Protein AF-A0A2V8CGS7-F1 (afdb_monomer_lite)

Structure (mmCIF, N/CA/C/O backbone):
data_AF-A0A2V8CGS7-F1
#
_entry.id   AF-A0A2V8CGS7-F1
#
loop_
_atom_site.group_PDB
_atom_site.id
_atom_site.type_symbol
_atom_site.label_atom_id
_atom_site.label_alt_id
_atom_site.label_comp_id
_atom_site.label_asym_id
_atom_site.label_entity_id
_atom_site.label_seq_id
_atom_site.pdbx_PDB_ins_code
_atom_site.Cartn_x
_atom_site.Cartn_y
_atom_site.Cartn_z
_atom_site.occupancy
_atom_site.B_iso_or_equiv
_atom_site.auth_seq_id
_atom_site.auth_comp_id
_atom_site.auth_asym_id
_atom_site.auth_atom_id
_atom_site.pdbx_PDB_model_num
ATOM 1 N N . VAL A 1 1 ? -17.975 -3.775 -11.768 1.00 64.75 1 VAL A N 1
ATOM 2 C CA . VAL A 1 1 ? -17.969 -4.703 -10.604 1.00 64.75 1 VAL A CA 1
ATOM 3 C C . VAL A 1 1 ? -18.469 -4.083 -9.291 1.00 64.75 1 VAL A C 1
ATOM 5 O O . VAL A 1 1 ? -19.108 -4.788 -8.528 1.00 64.75 1 VAL A O 1
ATOM 8 N N . LEU A 1 2 ? -18.234 -2.788 -9.016 1.00 72.12 2 LEU A N 1
ATOM 9 C CA . LEU A 1 2 ? -18.730 -2.119 -7.794 1.00 72.12 2 LEU A CA 1
ATOM 10 C C . LEU A 1 2 ? -20.066 -1.368 -7.970 1.00 72.12 2 LEU A C 1
ATOM 12 O O . LEU A 1 2 ? -20.604 -0.859 -6.993 1.00 72.12 2 LEU A O 1
ATOM 16 N N . LEU A 1 3 ? -20.606 -1.251 -9.189 1.00 77.38 3 LEU A N 1
ATOM 17 C CA . LEU A 1 3 ? -21.882 -0.556 -9.425 1.00 77.38 3 LEU A CA 1
ATOM 18 C C . LEU A 1 3 ? -23.056 -1.150 -8.610 1.00 77.38 3 LEU A C 1
ATOM 20 O O . LEU A 1 3 ? -23.758 -0.365 -7.968 1.00 77.38 3 LEU A O 1
ATOM 24 N N . PRO A 1 4 ? -23.234 -2.486 -8.532 1.00 79.31 4 PRO A N 1
ATOM 25 C CA . PRO A 1 4 ? -24.297 -3.097 -7.734 1.00 79.31 4 PRO A CA 1
ATOM 26 C C . PRO A 1 4 ? -24.079 -2.911 -6.223 1.00 79.31 4 PRO A C 1
ATOM 28 O O . PRO A 1 4 ? -22.982 -3.147 -5.708 1.00 79.31 4 PRO A O 1
ATOM 31 N N . ARG A 1 5 ? -25.140 -2.540 -5.488 1.00 72.75 5 ARG A N 1
ATOM 32 C CA . ARG A 1 5 ? -25.115 -2.361 -4.018 1.00 72.75 5 ARG A CA 1
ATOM 33 C C . ARG A 1 5 ? -24.670 -3.628 -3.276 1.00 72.75 5 ARG A C 1
ATOM 35 O O . ARG A 1 5 ? -23.849 -3.548 -2.363 1.00 72.75 5 ARG A O 1
ATOM 42 N N . GLU A 1 6 ? -25.128 -4.788 -3.737 1.00 70.81 6 GLU A N 1
ATOM 43 C CA . GLU A 1 6 ? -24.762 -6.111 -3.214 1.00 70.81 6 GLU A CA 1
ATOM 44 C C . GLU A 1 6 ? -23.246 -6.364 -3.246 1.00 70.81 6 GLU A C 1
ATOM 46 O O . GLU A 1 6 ? -22.648 -6.873 -2.296 1.00 70.81 6 GLU A O 1
ATOM 51 N N . SER A 1 7 ? -22.581 -5.960 -4.331 1.00 70.06 7 SER A N 1
ATOM 52 C CA . SER A 1 7 ? -21.141 -6.161 -4.517 1.00 70.06 7 SER A CA 1
ATOM 53 C C . SER A 1 7 ? -20.298 -5.231 -3.639 1.00 70.06 7 SER A C 1
ATOM 55 O O . SER A 1 7 ? -19.192 -5.607 -3.255 1.00 70.06 7 SER A O 1
ATOM 57 N N . LYS A 1 8 ? -20.821 -4.050 -3.276 1.00 73.12 8 LYS A N 1
ATOM 58 C CA . LYS A 1 8 ? -20.173 -3.099 -2.352 1.00 73.12 8 LYS A CA 1
ATOM 59 C C . LYS A 1 8 ? -20.208 -3.568 -0.895 1.00 73.12 8 LYS A C 1
ATOM 61 O O . LYS A 1 8 ? -19.241 -3.353 -0.172 1.00 73.12 8 LYS A O 1
ATOM 66 N N . ARG A 1 9 ? -21.290 -4.231 -0.470 1.00 79.38 9 ARG A N 1
ATOM 67 C CA . ARG A 1 9 ? -21.447 -4.744 0.907 1.00 79.38 9 ARG A CA 1
ATOM 68 C C . ARG A 1 9 ? -20.675 -6.048 1.152 1.00 79.38 9 ARG A C 1
ATOM 70 O O . ARG A 1 9 ? -20.311 -6.361 2.284 1.00 79.38 9 ARG A O 1
ATOM 77 N N . ARG A 1 10 ? -20.341 -6.796 0.094 1.00 83.25 10 ARG A N 1
ATOM 78 C CA . ARG A 1 10 ? -19.535 -8.023 0.196 1.00 83.25 10 ARG A CA 1
ATOM 79 C C . ARG A 1 10 ? -18.055 -7.712 0.421 1.00 83.25 10 ARG A C 1
ATOM 81 O O . ARG A 1 10 ? -17.301 -7.456 -0.520 1.00 83.25 10 ARG A O 1
ATOM 88 N N . ARG A 1 11 ? -17.603 -7.864 1.671 1.00 81.25 11 ARG A N 1
ATOM 89 C CA . ARG A 1 11 ? -16.209 -7.626 2.098 1.00 81.25 11 ARG A CA 1
ATOM 90 C C . ARG A 1 11 ? -15.165 -8.372 1.254 1.00 81.25 11 ARG A C 1
ATOM 92 O O . ARG A 1 11 ? -14.095 -7.835 0.991 1.00 81.25 11 ARG A O 1
ATOM 99 N N . SER A 1 12 ? -15.465 -9.588 0.793 1.00 85.00 12 SER A N 1
ATOM 100 C CA . SER A 1 12 ? -14.559 -10.384 -0.056 1.00 85.00 12 SER A CA 1
ATOM 101 C C . SER A 1 12 ? -14.428 -9.862 -1.491 1.00 85.00 12 SER A C 1
ATOM 103 O O . SER A 1 12 ? -13.398 -10.086 -2.127 1.00 85.00 12 SER A O 1
ATOM 105 N N . VAL A 1 13 ? -15.452 -9.184 -2.018 1.00 86.75 13 VAL A N 1
ATOM 106 C CA . VAL A 1 13 ? -15.386 -8.530 -3.335 1.00 86.75 13 VAL A CA 1
ATOM 107 C C . VAL A 1 13 ? -14.616 -7.224 -3.198 1.00 86.75 13 VAL A C 1
ATOM 109 O O . VAL A 1 13 ? -13.655 -7.007 -3.929 1.00 86.75 13 VAL A O 1
ATOM 112 N N . LEU A 1 14 ? -14.963 -6.410 -2.197 1.00 86.94 14 LEU A N 1
ATOM 113 C CA . LEU A 1 14 ? -14.321 -5.118 -1.969 1.00 86.94 14 LEU A CA 1
ATOM 114 C C . LEU A 1 14 ? -12.811 -5.253 -1.717 1.00 86.94 14 LEU A C 1
ATOM 116 O O . LEU A 1 14 ? -12.034 -4.522 -2.321 1.00 86.94 14 LEU A O 1
ATOM 120 N N . LYS A 1 15 ? -12.385 -6.239 -0.912 1.00 87.88 15 LYS A N 1
ATOM 121 C CA . LYS A 1 15 ? -10.956 -6.534 -0.692 1.00 87.88 15 LYS A CA 1
ATOM 122 C C . LYS A 1 15 ? -10.218 -6.863 -1.993 1.00 87.88 15 LYS A C 1
ATOM 124 O O . LYS A 1 15 ? -9.156 -6.306 -2.241 1.00 87.88 15 LYS A O 1
ATOM 129 N N . ARG A 1 16 ? -10.781 -7.736 -2.839 1.00 89.12 16 ARG A N 1
ATOM 130 C CA . ARG A 1 16 ? -10.161 -8.109 -4.124 1.00 89.12 16 ARG A CA 1
ATOM 131 C C . ARG A 1 16 ? -10.039 -6.913 -5.062 1.00 89.12 16 ARG A C 1
ATOM 133 O O . ARG A 1 16 ? -8.982 -6.699 -5.641 1.00 89.12 16 ARG A O 1
ATOM 140 N N . VAL A 1 17 ? -11.097 -6.114 -5.169 1.00 90.69 17 VAL A N 1
ATOM 1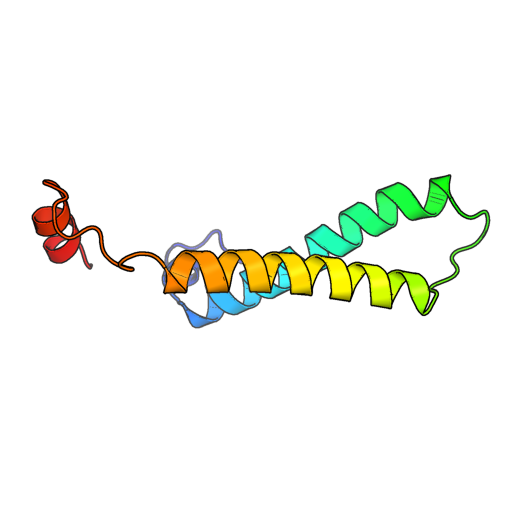41 C CA . VAL A 1 17 ? -11.101 -4.921 -6.022 1.00 90.69 17 VAL A CA 1
ATOM 142 C C . VAL A 1 17 ? -10.111 -3.872 -5.520 1.00 90.69 17 VAL A C 1
ATOM 144 O O . VAL A 1 17 ? -9.402 -3.290 -6.330 1.00 90.69 17 VAL A O 1
ATOM 147 N N . ALA A 1 18 ? -10.012 -3.669 -4.204 1.00 89.81 18 ALA A N 1
ATOM 148 C CA . ALA A 1 18 ? -9.042 -2.751 -3.613 1.00 89.81 18 ALA A CA 1
ATOM 149 C C . ALA A 1 18 ? -7.591 -3.151 -3.929 1.00 89.81 18 ALA A C 1
ATOM 151 O O . ALA A 1 18 ? -6.793 -2.287 -4.277 1.00 89.81 18 ALA A O 1
ATOM 152 N N . ILE A 1 19 ? -7.263 -4.448 -3.874 1.00 90.94 19 ILE A N 1
ATOM 153 C CA . ILE A 1 19 ? -5.933 -4.952 -4.251 1.00 90.94 19 ILE A CA 1
ATOM 154 C C . ILE A 1 19 ? -5.644 -4.650 -5.728 1.00 90.94 19 ILE A C 1
ATOM 156 O O . ILE A 1 19 ? -4.604 -4.079 -6.043 1.00 90.94 19 ILE A O 1
ATOM 160 N N . VAL A 1 20 ? -6.581 -4.971 -6.629 1.00 93.19 20 VAL A N 1
ATOM 161 C CA . VAL A 1 20 ? -6.435 -4.694 -8.072 1.00 93.19 20 VAL A CA 1
ATOM 162 C C . VAL A 1 20 ? -6.284 -3.195 -8.341 1.00 93.19 20 VAL A C 1
ATOM 164 O O . VAL A 1 20 ? -5.448 -2.804 -9.148 1.00 93.19 20 VAL A O 1
ATOM 167 N N . LEU A 1 21 ? -7.045 -2.348 -7.643 1.00 92.44 21 LEU A N 1
ATOM 168 C CA . LEU A 1 21 ? -6.935 -0.890 -7.737 1.00 92.44 21 LEU A CA 1
ATOM 169 C C . LEU A 1 21 ? -5.567 -0.378 -7.280 1.00 92.44 21 LEU A C 1
ATOM 171 O O . LEU A 1 21 ? -5.036 0.532 -7.907 1.00 92.44 21 LEU A O 1
ATOM 175 N N . LEU A 1 22 ? -4.992 -0.950 -6.218 1.00 90.06 22 LEU A N 1
ATOM 176 C CA . LEU A 1 22 ? -3.667 -0.561 -5.735 1.00 90.06 22 LEU A CA 1
ATOM 177 C C . LEU A 1 22 ? -2.585 -0.854 -6.784 1.00 90.06 22 LEU A C 1
ATOM 179 O O . LEU A 1 22 ? -1.791 0.026 -7.110 1.00 90.06 22 LEU A O 1
ATOM 183 N N . PHE A 1 23 ? -2.594 -2.064 -7.354 1.00 90.25 23 PHE A N 1
ATOM 184 C CA . PHE A 1 23 ? -1.668 -2.437 -8.428 1.00 90.25 23 PHE A CA 1
ATOM 185 C C . PHE A 1 23 ? -1.901 -1.619 -9.698 1.00 90.25 23 PHE A C 1
ATOM 187 O O . PHE A 1 23 ? -0.944 -1.151 -10.306 1.00 90.25 23 PHE A O 1
ATOM 194 N N . GLY A 1 24 ? -3.164 -1.398 -10.071 1.00 92.00 24 GLY A N 1
ATOM 195 C CA . GLY A 1 24 ? -3.524 -0.565 -11.215 1.00 92.00 24 GLY A CA 1
ATOM 196 C C . GLY A 1 24 ? -3.040 0.873 -11.054 1.00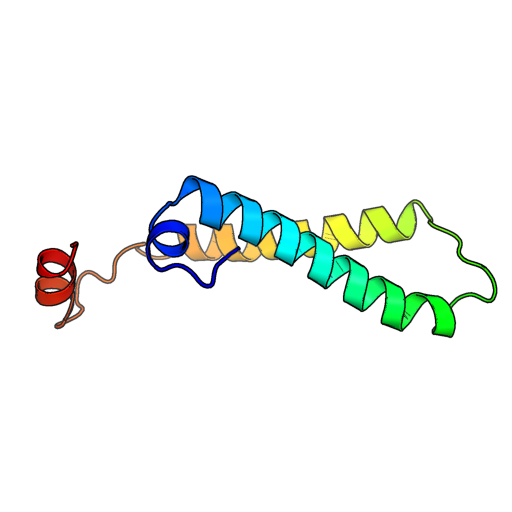 92.00 24 GLY A C 1
ATOM 197 O O . GLY A 1 24 ? -2.484 1.433 -11.989 1.00 92.00 24 GLY A O 1
ATOM 198 N N . ARG A 1 25 ? -3.165 1.452 -9.853 1.00 91.62 25 ARG A N 1
ATOM 199 C CA . ARG A 1 25 ? -2.642 2.790 -9.554 1.00 91.62 25 ARG A CA 1
ATOM 200 C C . ARG A 1 25 ? -1.120 2.853 -9.660 1.00 91.62 25 ARG A C 1
ATOM 202 O O . ARG A 1 25 ? -0.597 3.847 -10.146 1.00 91.62 25 ARG A O 1
ATOM 209 N N . TRP A 1 26 ? -0.410 1.831 -9.190 1.00 86.94 26 TRP A N 1
ATOM 210 C CA . TRP A 1 26 ? 1.044 1.779 -9.336 1.00 86.94 26 TRP A CA 1
ATOM 211 C C . TRP A 1 26 ? 1.461 1.668 -10.809 1.00 86.94 26 TRP A C 1
ATOM 213 O O . TRP A 1 26 ? 2.340 2.404 -11.252 1.00 86.94 26 TRP A O 1
ATOM 223 N N . LEU A 1 27 ? 0.782 0.813 -11.580 1.00 87.88 27 LEU A N 1
ATOM 224 C CA . LEU A 1 27 ? 1.024 0.654 -13.014 1.00 87.88 27 LEU A CA 1
ATOM 225 C C . LEU A 1 27 ? 0.718 1.938 -13.802 1.00 87.88 27 LEU A C 1
ATOM 227 O O . LEU A 1 27 ? 1.462 2.280 -14.710 1.00 87.88 27 LEU A O 1
ATOM 231 N N . ASP A 1 28 ? -0.335 2.671 -13.445 1.00 90.75 28 ASP A N 1
ATOM 232 C CA . ASP A 1 28 ? -0.676 3.973 -14.036 1.00 90.75 28 ASP A CA 1
ATOM 233 C C . ASP A 1 28 ? 0.472 4.986 -13.878 1.00 90.75 28 ASP A C 1
ATOM 235 O O . ASP A 1 28 ? 0.922 5.588 -14.852 1.00 90.75 28 ASP A O 1
ATOM 239 N N . VAL A 1 29 ? 1.031 5.089 -12.666 1.00 86.69 29 VAL A N 1
ATOM 240 C CA . VAL A 1 29 ? 2.211 5.928 -12.398 1.00 86.69 29 VAL A CA 1
ATOM 241 C C . VAL A 1 29 ? 3.430 5.434 -13.180 1.00 86.69 29 VAL A C 1
ATOM 243 O O . VAL A 1 29 ? 4.157 6.244 -13.751 1.00 86.69 29 VAL A O 1
ATOM 246 N N . TYR A 1 30 ? 3.638 4.117 -13.247 1.00 84.31 30 TYR A N 1
ATOM 247 C CA . TYR A 1 30 ? 4.725 3.524 -14.024 1.00 84.31 30 TYR A CA 1
ATOM 248 C C . TYR A 1 30 ? 4.638 3.906 -15.505 1.00 84.31 30 TYR A C 1
ATOM 250 O O . TYR A 1 30 ? 5.611 4.384 -16.078 1.00 84.31 30 TYR A O 1
ATOM 258 N N . LEU A 1 31 ? 3.462 3.759 -16.117 1.00 85.44 31 LEU A N 1
ATOM 259 C CA . LEU A 1 31 ? 3.233 4.078 -17.526 1.00 85.44 31 LEU A CA 1
ATOM 260 C C . LEU A 1 31 ? 3.370 5.576 -17.828 1.00 85.44 31 LEU A C 1
ATOM 262 O O . LEU A 1 31 ? 3.749 5.930 -18.941 1.00 85.44 31 LEU A O 1
ATOM 266 N N . LEU A 1 32 ? 3.100 6.452 -16.856 1.00 87.94 32 LEU A N 1
ATOM 267 C CA . LEU A 1 32 ? 3.303 7.895 -16.999 1.00 87.94 32 LEU A CA 1
ATOM 268 C C . LEU A 1 32 ? 4.795 8.275 -16.977 1.00 87.94 32 LEU A C 1
ATOM 270 O O . LEU A 1 32 ? 5.214 9.179 -17.699 1.00 87.94 32 LEU A O 1
ATOM 274 N N . VAL A 1 33 ? 5.601 7.580 -16.170 1.00 83.81 33 VAL A N 1
ATOM 275 C CA . VAL A 1 33 ? 7.022 7.899 -15.940 1.00 83.81 33 VAL A CA 1
ATOM 276 C C . VAL A 1 33 ? 7.960 7.168 -16.909 1.00 83.81 33 VAL A C 1
ATOM 278 O O . VAL A 1 33 ? 8.922 7.760 -17.407 1.00 83.81 33 VAL A O 1
ATOM 281 N N . ALA A 1 34 ? 7.681 5.903 -17.227 1.00 80.25 34 ALA A N 1
ATOM 282 C CA . ALA A 1 34 ? 8.510 5.056 -18.086 1.00 80.25 34 ALA A CA 1
ATOM 283 C C . ALA A 1 34 ? 8.889 5.692 -19.446 1.00 80.25 34 ALA A C 1
ATOM 285 O O . ALA A 1 34 ? 10.083 5.710 -19.760 1.00 80.25 34 ALA A O 1
ATOM 286 N N . PRO A 1 35 ? 7.961 6.277 -20.237 1.00 76.44 35 PRO A N 1
ATOM 287 C CA . PRO A 1 35 ? 8.297 6.837 -21.551 1.00 76.44 35 PRO A CA 1
ATOM 288 C C . PRO A 1 35 ? 9.149 8.110 -21.477 1.00 76.44 35 PRO A C 1
ATOM 290 O O . PRO A 1 35 ? 9.820 8.450 -22.446 1.00 76.44 35 PRO A O 1
ATOM 293 N N . GLN A 1 36 ? 9.136 8.814 -20.342 1.00 74.69 36 GLN A N 1
ATOM 294 C CA . GLN A 1 36 ? 9.941 10.025 -20.141 1.00 74.69 36 GLN A CA 1
ATOM 295 C C . GLN A 1 36 ? 11.390 9.694 -19.776 1.00 74.69 36 GLN A C 1
ATOM 297 O O . GLN A 1 36 ? 12.291 10.502 -19.984 1.00 74.69 36 GLN A O 1
ATOM 302 N N . THR A 1 37 ? 11.614 8.504 -19.217 1.00 73.12 37 THR A N 1
ATOM 303 C CA . THR A 1 37 ? 12.875 8.162 -18.551 1.00 73.12 37 THR A CA 1
ATOM 304 C C . THR A 1 37 ? 13.707 7.160 -19.351 1.00 73.12 37 THR A C 1
ATOM 306 O O . THR A 1 37 ? 14.931 7.157 -19.239 1.00 73.12 37 THR A O 1
ATOM 309 N N . ALA A 1 38 ? 13.083 6.335 -20.199 1.00 66.12 38 ALA A N 1
ATOM 310 C CA . ALA A 1 38 ? 13.781 5.325 -20.990 1.00 66.12 38 ALA A CA 1
ATOM 311 C C . ALA A 1 38 ? 13.311 5.302 -22.455 1.00 66.12 38 ALA A C 1
ATOM 313 O O . ALA A 1 38 ? 12.119 5.288 -22.745 1.00 66.12 38 ALA A O 1
ATOM 314 N N . LYS A 1 39 ? 14.267 5.227 -23.396 1.00 64.44 39 LYS A N 1
ATOM 315 C CA . LYS A 1 39 ? 13.992 5.032 -24.838 1.00 64.44 39 LYS A CA 1
ATOM 316 C C . LYS A 1 39 ? 13.430 3.63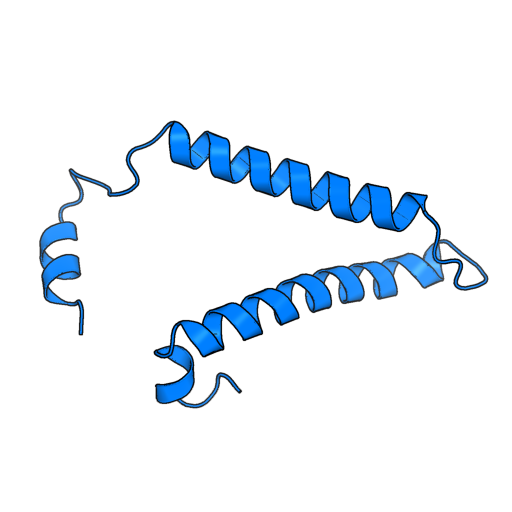9 -25.166 1.00 64.44 39 LYS A C 1
ATOM 318 O O . LYS A 1 39 ? 12.865 3.460 -26.239 1.00 64.44 39 LYS A O 1
ATOM 323 N N . ALA A 1 40 ? 13.604 2.666 -24.270 1.00 66.12 40 ALA A N 1
ATOM 324 C CA . ALA A 1 40 ? 13.094 1.303 -24.386 1.00 66.12 40 ALA A CA 1
ATOM 325 C C . ALA A 1 40 ? 12.584 0.821 -23.014 1.00 66.12 40 ALA A C 1
ATOM 327 O O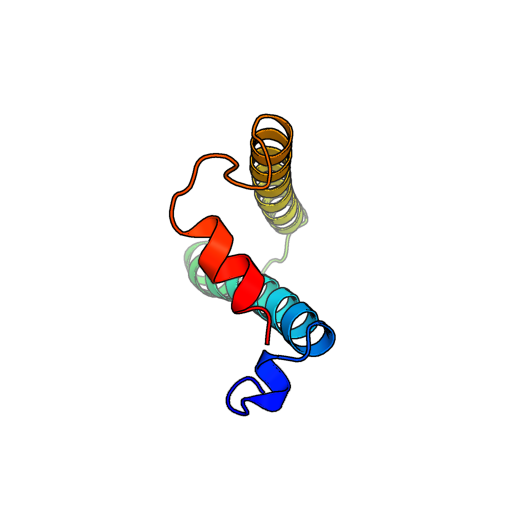 . ALA A 1 40 ? 13.196 1.168 -22.000 1.00 66.12 40 ALA A O 1
ATOM 328 N N . PRO A 1 41 ? 11.495 0.034 -22.950 1.00 63.12 41 PRO A N 1
ATOM 329 C CA . PRO A 1 41 ? 10.952 -0.457 -21.688 1.00 63.12 41 PRO A CA 1
ATOM 330 C C . PRO A 1 41 ? 11.931 -1.450 -21.054 1.00 63.12 41 PRO A C 1
ATOM 332 O O . PRO A 1 41 ? 12.068 -2.581 -21.514 1.00 63.12 41 PRO A O 1
ATOM 335 N N . SER A 1 42 ? 12.624 -1.024 -20.000 1.00 65.81 42 SER A N 1
ATOM 336 C CA . SER A 1 42 ? 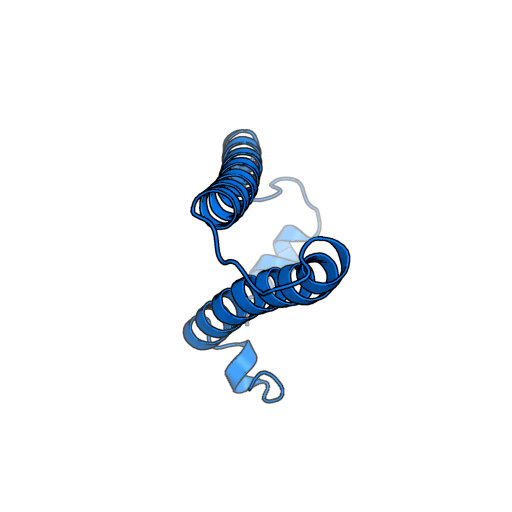13.521 -1.880 -19.227 1.00 65.81 42 SER A CA 1
ATOM 337 C C . SER A 1 42 ? 12.982 -2.014 -17.811 1.00 65.81 42 SER A C 1
ATOM 339 O O . SER A 1 42 ? 13.262 -1.169 -16.968 1.00 65.81 42 SER A O 1
ATOM 341 N N . PHE A 1 43 ? 12.245 -3.096 -17.555 1.00 71.25 43 PHE A N 1
ATOM 342 C CA . PHE A 1 43 ? 11.806 -3.455 -16.208 1.00 71.25 43 PHE A CA 1
ATOM 343 C C . PHE A 1 43 ? 13.004 -3.918 -15.375 1.00 71.25 43 PHE A C 1
ATOM 345 O O . PHE A 1 43 ? 13.487 -5.043 -15.515 1.00 71.25 43 PHE A O 1
ATOM 352 N N . GLY A 1 44 ? 13.523 -3.022 -14.538 1.00 78.69 44 GLY A N 1
ATOM 353 C CA . GLY A 1 44 ? 14.703 -3.278 -13.714 1.00 78.69 44 GLY A CA 1
ATOM 354 C C . GLY A 1 44 ? 14.364 -3.786 -12.312 1.00 78.69 44 GLY A C 1
ATOM 355 O O . GLY A 1 44 ? 13.323 -3.458 -11.743 1.00 78.69 44 GLY A O 1
ATOM 356 N N . VAL A 1 45 ? 15.307 -4.501 -11.687 1.00 83.00 45 VAL A N 1
ATOM 357 C CA . VAL A 1 45 ? 15.237 -4.867 -10.254 1.00 83.00 45 VAL A CA 1
ATOM 358 C C . VAL A 1 45 ? 15.048 -3.626 -9.372 1.00 83.00 45 VAL A C 1
ATOM 360 O O . VAL A 1 45 ? 14.347 -3.675 -8.364 1.00 83.00 45 VAL A O 1
ATOM 363 N N . LEU A 1 46 ? 15.627 -2.495 -9.783 1.00 82.94 46 LEU A N 1
ATOM 364 C CA . LEU A 1 46 ? 15.537 -1.225 -9.070 1.00 82.94 46 LEU A CA 1
ATOM 365 C C . LEU A 1 46 ? 14.101 -0.680 -9.019 1.00 82.94 46 LEU A C 1
ATOM 367 O O . LEU A 1 46 ? 13.692 -0.168 -7.983 1.00 82.94 46 LEU A O 1
ATOM 371 N N . GLU A 1 47 ? 13.308 -0.841 -10.081 1.00 81.31 47 GLU A N 1
ATOM 372 C CA . GLU A 1 47 ? 11.921 -0.354 -10.121 1.00 81.31 47 GLU A CA 1
ATOM 373 C C . GLU A 1 47 ? 11.024 -1.142 -9.163 1.00 81.31 47 GLU A C 1
ATOM 375 O O . GLU A 1 47 ? 10.210 -0.568 -8.437 1.00 81.31 47 GLU A O 1
ATOM 380 N N . ILE A 1 48 ? 11.231 -2.459 -9.098 1.00 84.12 48 ILE A N 1
ATOM 381 C CA . ILE A 1 48 ? 10.530 -3.338 -8.158 1.00 84.12 48 ILE A CA 1
ATOM 382 C C . ILE A 1 48 ? 10.959 -3.020 -6.723 1.00 84.12 48 ILE A C 1
ATOM 384 O O . ILE A 1 48 ? 10.109 -2.889 -5.843 1.00 84.12 48 ILE A O 1
ATOM 388 N N . ALA A 1 49 ? 12.261 -2.844 -6.482 1.00 86.88 49 ALA A N 1
ATOM 389 C CA . ALA A 1 49 ? 12.776 -2.477 -5.168 1.00 86.88 49 ALA A CA 1
ATOM 390 C C . ALA A 1 49 ? 12.201 -1.135 -4.692 1.00 86.88 49 ALA A C 1
ATOM 392 O O . ALA A 1 49 ? 11.799 -1.022 -3.536 1.00 86.88 49 ALA A O 1
ATOM 393 N N . LEU A 1 50 ? 12.089 -0.145 -5.582 1.00 86.38 50 LEU A N 1
ATOM 394 C CA . LEU A 1 50 ? 11.516 1.160 -5.264 1.00 86.38 50 LEU A CA 1
ATOM 395 C C . LEU A 1 50 ? 10.011 1.065 -4.971 1.00 86.38 50 LEU A C 1
ATOM 397 O O . LEU A 1 50 ? 9.536 1.648 -3.997 1.00 86.38 50 LEU A O 1
ATOM 401 N N . ALA A 1 51 ? 9.270 0.289 -5.767 1.00 87.06 51 ALA A N 1
ATOM 402 C CA . ALA A 1 51 ? 7.847 0.041 -5.551 1.00 87.06 51 ALA A CA 1
ATOM 403 C C . ALA A 1 51 ? 7.582 -0.619 -4.190 1.00 87.06 51 ALA A C 1
ATOM 405 O O . ALA A 1 51 ? 6.717 -0.175 -3.429 1.00 87.06 51 ALA A O 1
ATOM 406 N N . VAL A 1 52 ? 8.362 -1.651 -3.861 1.00 90.25 52 VAL A N 1
ATOM 407 C CA . VAL A 1 52 ? 8.268 -2.366 -2.584 1.00 90.25 52 VAL A CA 1
ATOM 408 C C . VAL A 1 52 ? 8.710 -1.477 -1.424 1.00 90.25 52 VAL A C 1
ATOM 410 O O . VAL A 1 52 ? 8.033 -1.461 -0.400 1.00 90.25 52 VAL A O 1
ATOM 413 N N . ALA A 1 53 ? 9.785 -0.699 -1.570 1.00 91.25 53 ALA A N 1
ATOM 414 C CA . ALA A 1 53 ? 10.247 0.225 -0.536 1.00 91.25 53 ALA A CA 1
ATOM 415 C C . ALA A 1 53 ? 9.193 1.298 -0.229 1.00 91.25 53 ALA A C 1
ATOM 417 O O . ALA A 1 53 ? 8.866 1.524 0.936 1.00 91.25 53 ALA A O 1
ATOM 418 N N . TYR A 1 54 ? 8.599 1.904 -1.261 1.00 89.31 54 TYR A N 1
ATOM 419 C CA . TYR A 1 54 ? 7.529 2.885 -1.095 1.00 89.31 54 TYR A CA 1
ATOM 420 C C . TYR A 1 54 ? 6.306 2.279 -0.391 1.00 89.31 54 TYR A C 1
ATOM 422 O O . TYR A 1 54 ? 5.825 2.823 0.606 1.00 89.31 54 TYR A O 1
ATOM 430 N N . GLY A 1 55 ? 5.839 1.115 -0.859 1.00 91.81 55 GLY A N 1
ATOM 431 C CA . GLY A 1 55 ? 4.723 0.402 -0.236 1.00 91.81 55 GLY A CA 1
ATOM 432 C C . GLY A 1 55 ? 5.017 -0.022 1.207 1.00 91.81 55 GLY A C 1
ATOM 433 O O . GLY A 1 55 ? 4.158 0.111 2.078 1.00 91.81 55 GLY A O 1
ATOM 434 N N . GLY A 1 56 ? 6.240 -0.477 1.482 1.00 93.19 56 GLY A N 1
ATOM 435 C CA . GLY A 1 56 ? 6.694 -0.894 2.805 1.00 93.19 56 GLY A CA 1
ATOM 436 C C . GLY A 1 56 ? 6.763 0.261 3.802 1.00 93.19 56 GLY A C 1
ATOM 437 O O . GLY A 1 56 ? 6.270 0.128 4.921 1.00 93.19 56 GLY A O 1
ATOM 438 N N . ILE A 1 57 ? 7.296 1.416 3.392 1.00 94.81 57 ILE A N 1
ATOM 439 C CA . ILE A 1 57 ? 7.330 2.625 4.229 1.00 94.81 57 ILE A CA 1
ATOM 440 C C . ILE A 1 57 ? 5.907 3.107 4.526 1.00 94.81 57 ILE A C 1
ATOM 442 O O . ILE A 1 57 ? 5.594 3.400 5.680 1.00 94.81 57 ILE A O 1
ATOM 446 N N . ALA A 1 58 ? 5.027 3.144 3.520 1.00 91.88 58 ALA A N 1
ATOM 447 C CA . ALA A 1 58 ? 3.630 3.525 3.715 1.00 91.88 58 ALA A CA 1
ATOM 448 C C . ALA A 1 58 ? 2.918 2.570 4.686 1.00 91.88 58 ALA A C 1
ATOM 450 O O . ALA A 1 58 ? 2.251 3.014 5.621 1.00 91.88 58 ALA A O 1
ATOM 451 N N . TRP A 1 59 ? 3.110 1.259 4.515 1.00 94.25 59 TRP A N 1
ATOM 452 C CA . TRP A 1 59 ? 2.563 0.248 5.416 1.00 94.25 59 TRP A CA 1
ATOM 453 C C . TRP A 1 59 ? 3.066 0.426 6.852 1.00 94.25 59 TRP A C 1
ATOM 455 O O . TRP A 1 59 ? 2.271 0.400 7.791 1.00 94.25 59 TRP A O 1
ATOM 465 N N . TYR A 1 60 ? 4.367 0.658 7.027 1.00 95.31 60 TYR A N 1
ATOM 466 C CA . TYR A 1 60 ? 4.983 0.880 8.332 1.00 95.31 60 TYR A CA 1
ATOM 467 C C . TYR A 1 60 ? 4.489 2.169 9.006 1.00 95.31 60 TYR A C 1
ATOM 469 O O . TYR A 1 60 ? 4.167 2.175 10.194 1.00 95.31 60 TYR A O 1
ATOM 477 N N . ALA A 1 61 ? 4.361 3.269 8.264 1.00 94.44 61 ALA A N 1
ATOM 478 C CA . ALA A 1 61 ? 3.815 4.520 8.789 1.00 94.44 61 ALA A CA 1
ATOM 479 C C . ALA A 1 61 ? 2.352 4.358 9.244 1.00 94.44 61 ALA A C 1
ATOM 481 O O . ALA A 1 61 ? 1.964 4.818 10.321 1.00 94.44 61 ALA A O 1
ATOM 482 N N . VAL A 1 62 ? 1.530 3.651 8.465 1.00 92.81 62 VAL A N 1
ATOM 483 C CA . VAL A 1 62 ? 0.133 3.383 8.833 1.00 92.81 62 VAL A CA 1
ATOM 484 C C . VAL A 1 62 ? 0.050 2.447 10.041 1.00 92.81 62 VAL A C 1
ATOM 486 O O . VAL A 1 62 ? -0.700 2.718 10.975 1.00 92.81 62 VAL A O 1
ATOM 489 N N . SER A 1 63 ? 0.834 1.369 10.085 1.00 92.75 63 SER A N 1
ATOM 490 C CA . SER A 1 63 ? 0.784 0.416 11.201 1.00 92.75 63 SER A CA 1
ATOM 491 C C . SER A 1 63 ? 1.272 1.034 12.512 1.00 92.75 63 SER A C 1
ATOM 493 O O . SER A 1 63 ? 0.645 0.850 13.556 1.00 92.75 63 SER A O 1
ATOM 495 N N . THR A 1 64 ? 2.338 1.834 12.465 1.00 93.75 64 THR A N 1
ATOM 496 C CA . THR A 1 64 ? 2.857 2.543 13.642 1.00 93.75 64 THR A CA 1
ATOM 497 C C . THR A 1 64 ? 1.891 3.607 14.156 1.00 93.75 64 THR A C 1
ATOM 499 O O . THR A 1 64 ? 1.754 3.762 15.370 1.00 93.75 64 THR A O 1
ATOM 502 N N . THR A 1 65 ? 1.192 4.327 13.276 1.00 91.19 65 THR A N 1
ATOM 503 C CA . THR A 1 65 ? 0.180 5.313 13.693 1.00 91.19 65 THR A CA 1
ATOM 504 C C . THR A 1 65 ? -1.059 4.646 14.288 1.00 91.19 65 THR A C 1
ATOM 506 O O . THR A 1 65 ? -1.551 5.113 15.318 1.00 91.19 65 THR A O 1
ATOM 509 N N . LEU A 1 66 ? -1.508 3.522 13.718 1.00 90.94 66 LEU A N 1
ATOM 510 C CA . LEU A 1 66 ? -2.586 2.701 14.279 1.00 90.94 66 LEU A CA 1
ATOM 511 C C . LEU A 1 66 ? -2.220 2.103 15.642 1.00 90.94 66 LEU A C 1
ATOM 513 O O . LEU A 1 66 ? -3.072 2.040 16.519 1.00 90.94 66 LEU A O 1
ATOM 517 N N . ALA A 1 67 ? -0.967 1.692 15.848 1.00 90.00 67 ALA A N 1
ATOM 518 C CA . ALA A 1 67 ? -0.517 1.142 17.128 1.00 90.00 67 ALA A CA 1
ATOM 519 C C . ALA A 1 67 ? -0.453 2.198 18.247 1.00 90.00 67 ALA A C 1
ATOM 521 O O . ALA A 1 67 ? -0.601 1.872 19.422 1.00 90.00 67 ALA A O 1
ATOM 522 N N . ARG A 1 68 ? -0.229 3.470 17.894 1.00 88.25 68 ARG A N 1
ATOM 523 C CA . ARG A 1 68 ? -0.063 4.575 18.855 1.00 88.25 68 ARG A CA 1
ATOM 524 C C . ARG A 1 68 ? -1.375 5.228 19.295 1.00 88.25 68 ARG A C 1
ATOM 526 O O . ARG A 1 68 ? -1.346 6.047 20.210 1.00 88.25 68 ARG A O 1
ATOM 533 N N . ARG A 1 69 ? -2.508 4.937 18.647 1.00 86.56 69 ARG A N 1
ATOM 534 C CA . ARG A 1 69 ? -3.804 5.581 18.926 1.00 86.56 69 ARG A CA 1
ATOM 535 C C . ARG A 1 69 ? -4.922 4.548 19.088 1.00 86.56 69 ARG A C 1
ATOM 537 O O . ARG A 1 69 ? -4.867 3.490 18.470 1.00 86.56 69 ARG A O 1
ATOM 544 N N . PRO A 1 70 ? -5.959 4.836 19.893 1.00 83.06 70 PRO A N 1
ATOM 545 C CA . PRO A 1 70 ? -7.107 3.945 19.999 1.00 83.06 70 PRO A CA 1
ATOM 546 C C . PRO A 1 70 ? -7.827 3.832 18.645 1.00 83.06 70 PRO A C 1
ATOM 548 O O . PRO A 1 70 ? -8.184 4.839 18.040 1.00 83.06 70 PRO A O 1
ATOM 551 N N . LEU A 1 71 ? -8.065 2.594 18.192 1.00 82.88 71 LEU A N 1
ATOM 552 C CA . LEU A 1 71 ? -8.730 2.271 16.916 1.00 82.88 71 LEU A CA 1
ATOM 553 C C . LEU A 1 71 ? -10.189 2.753 16.838 1.00 82.88 71 LEU A C 1
ATOM 555 O O . LEU A 1 71 ? -10.749 2.858 15.751 1.00 82.88 71 LEU A O 1
ATOM 559 N N . VAL A 1 72 ? -10.806 3.020 17.990 1.00 82.56 72 VAL A N 1
ATOM 560 C CA . VAL A 1 72 ? -12.166 3.551 18.108 1.00 82.56 72 VAL A CA 1
ATOM 561 C C . VAL A 1 72 ? -12.104 4.846 18.906 1.00 82.56 72 VAL A C 1
ATOM 563 O O . VAL A 1 72 ? -11.521 4.884 19.994 1.00 82.56 72 VAL A O 1
ATOM 566 N N . ALA A 1 73 ? -12.726 5.897 18.377 1.00 80.94 73 ALA A N 1
ATOM 567 C CA . ALA A 1 73 ? -12.835 7.191 19.038 1.00 80.94 73 ALA A CA 1
ATOM 568 C C . ALA A 1 73 ? -13.804 7.099 20.230 1.00 80.94 73 ALA A C 1
ATOM 570 O O . ALA A 1 73 ? -15.002 7.303 20.087 1.00 80.94 73 ALA A O 1
ATOM 571 N N . ARG A 1 74 ? -13.289 6.760 21.420 1.00 74.62 74 ARG A N 1
ATOM 572 C CA . ARG A 1 74 ? -14.103 6.475 22.621 1.00 74.62 74 ARG A CA 1
ATOM 573 C C . ARG A 1 74 ? -14.947 7.646 23.137 1.00 74.62 74 ARG A C 1
ATOM 575 O O . ARG A 1 74 ? -15.898 7.396 23.863 1.00 74.62 74 ARG A O 1
ATOM 582 N N . HIS A 1 75 ? -14.594 8.887 22.806 1.00 78.38 75 HIS A N 1
ATOM 583 C CA . HIS A 1 75 ? -15.281 10.083 23.306 1.00 78.38 75 HIS A CA 1
ATOM 584 C C . HIS A 1 75 ? -16.088 10.816 22.219 1.00 78.38 75 HIS A C 1
ATOM 586 O O . HIS A 1 75 ? -16.456 11.973 22.402 1.00 78.38 75 HIS A O 1
ATOM 592 N N . ASP A 1 76 ? -16.349 10.165 21.083 1.00 81.38 76 ASP A N 1
ATOM 593 C CA . ASP A 1 76 ? -17.117 10.769 19.994 1.00 81.38 76 ASP A CA 1
ATOM 594 C C . ASP A 1 76 ? -18.635 10.750 20.296 1.00 81.38 76 ASP A C 1
ATOM 596 O O . ASP A 1 76 ? -19.179 9.671 20.558 1.00 81.38 76 ASP A O 1
ATOM 600 N N . PRO A 1 77 ? -19.337 11.904 20.262 1.00 82.31 77 PRO A N 1
ATOM 601 C CA . PRO A 1 77 ? -20.774 11.983 20.546 1.00 82.31 77 PRO A CA 1
ATOM 602 C C . PRO A 1 77 ? -21.648 11.131 19.615 1.00 82.31 77 PRO A C 1
ATOM 604 O O . PRO A 1 77 ? -22.687 10.634 20.041 1.00 82.31 77 PRO A O 1
ATOM 607 N N . CYS A 1 78 ? -21.222 10.922 18.365 1.00 82.00 78 CYS A N 1
ATOM 608 C CA . CYS A 1 78 ? -21.972 10.172 17.357 1.00 82.00 78 CYS A CA 1
ATOM 609 C C . CYS A 1 78 ? -21.654 8.666 17.372 1.00 82.00 78 CYS A C 1
ATOM 611 O O . CYS A 1 78 ? -22.254 7.901 16.608 1.00 82.00 78 CYS A O 1
ATOM 613 N N . LEU A 1 79 ? -20.739 8.199 18.235 1.00 80.38 79 LEU A N 1
ATOM 614 C CA . LEU A 1 79 ? -20.357 6.784 18.308 1.00 80.38 79 LEU A CA 1
ATOM 615 C C . LEU A 1 79 ? -21.554 5.881 18.643 1.00 80.38 79 LEU A C 1
ATOM 617 O O . LEU A 1 79 ? -21.688 4.795 18.073 1.00 80.38 79 LEU A O 1
ATOM 621 N N . ALA A 1 80 ? -22.435 6.334 19.539 1.00 78.69 80 ALA A N 1
ATOM 622 C CA . ALA A 1 80 ? -23.628 5.591 19.937 1.00 78.69 80 ALA A CA 1
ATOM 623 C C . ALA A 1 80 ? -24.592 5.374 18.756 1.00 78.69 80 ALA A C 1
ATOM 625 O O . ALA A 1 80 ? -25.105 4.268 18.572 1.00 78.69 80 ALA A O 1
ATOM 626 N N . ASP A 1 81 ? -24.777 6.391 17.913 1.00 76.62 81 ASP A N 1
ATOM 627 C CA . ASP A 1 81 ? -25.643 6.308 16.735 1.00 76.62 81 ASP A CA 1
ATOM 628 C C . ASP A 1 81 ? -25.030 5.441 15.630 1.00 76.62 81 ASP A C 1
ATOM 630 O O . ASP A 1 81 ? -25.746 4.672 14.983 1.00 76.62 81 ASP A O 1
ATOM 634 N N . CYS A 1 82 ? -23.704 5.482 15.460 1.00 78.31 82 CYS A N 1
ATOM 635 C CA . CYS A 1 82 ? -22.980 4.650 14.494 1.00 78.31 82 CYS A CA 1
ATOM 636 C C . CYS A 1 82 ? -23.062 3.154 14.831 1.00 78.31 82 CYS A C 1
ATOM 638 O O . CYS A 1 82 ? -23.243 2.329 13.936 1.00 78.31 82 CYS A O 1
ATOM 640 N N . LEU A 1 83 ? -22.959 2.794 16.116 1.00 79.44 83 LEU A N 1
ATOM 641 C CA . LEU A 1 83 ? -23.081 1.403 16.568 1.00 79.44 83 LEU A CA 1
ATOM 642 C C . LEU A 1 83 ? -24.488 0.839 16.329 1.00 79.44 83 LEU A C 1
ATOM 644 O O . LEU A 1 83 ? -24.634 -0.346 16.033 1.00 79.44 83 LEU A O 1
ATOM 648 N N . ARG A 1 84 ? -25.521 1.685 16.416 1.00 79.75 84 ARG A N 1
ATOM 649 C CA . ARG A 1 84 ? -26.915 1.304 16.137 1.00 79.75 84 ARG A CA 1
ATOM 650 C C . ARG A 1 84 ? -27.209 1.202 14.637 1.00 79.75 84 ARG A C 1
ATOM 652 O O . ARG A 1 84 ? -28.062 0.414 14.245 1.00 79.75 84 ARG A O 1
ATOM 659 N N . HIS A 1 85 ? -26.470 1.936 13.805 1.00 74.69 85 HIS A N 1
ATOM 660 C CA . HIS A 1 85 ? -26.597 1.954 12.341 1.00 74.69 85 HIS A CA 1
ATOM 661 C C . HIS A 1 85 ? -25.853 0.820 11.613 1.00 74.69 85 HIS A C 1
ATOM 663 O O . HIS A 1 85 ? -25.703 0.874 10.395 1.00 74.69 85 HIS A O 1
ATOM 669 N N . ALA A 1 86 ? -25.387 -0.219 12.309 1.00 59.66 86 ALA A N 1
ATOM 670 C CA . ALA A 1 86 ? -24.582 -1.296 11.724 1.00 59.66 86 ALA A CA 1
ATOM 671 C C . ALA A 1 86 ? -25.347 -2.272 10.782 1.00 59.66 86 ALA A C 1
ATOM 673 O O . ALA A 1 86 ? -24.976 -3.446 10.705 1.00 59.66 86 ALA A O 1
ATOM 674 N N . GLN A 1 87 ? -26.380 -1.814 10.051 1.00 48.75 87 GLN A N 1
ATOM 675 C CA . GLN A 1 87 ? -27.150 -2.600 9.067 1.00 48.75 87 GLN A CA 1
ATOM 676 C C . GLN A 1 87 ? -26.976 -2.153 7.606 1.00 48.75 87 GLN A C 1
ATOM 678 O O . GLN A 1 87 ? -27.082 -0.962 7.242 1.00 48.75 87 GLN A O 1
#

Secondary structure (DSSP, 8-state):
--SSHHHHH-HHHHHHHHHHHHHHHHHHHHHHHHHHH-SS----HHHH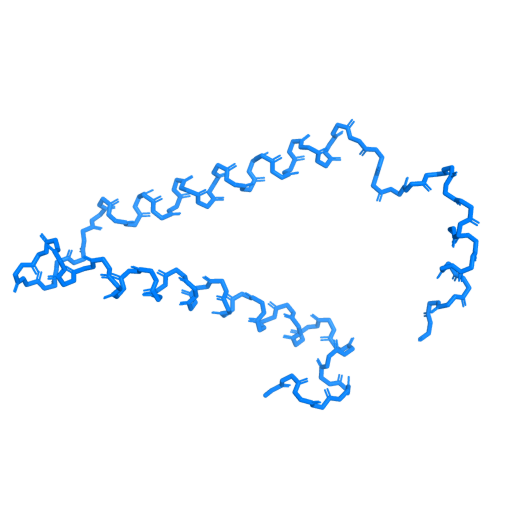HHHHHHHHHHHHHHHHHHHHS-SS-TT-TTHHHHHHT--

pLDDT: mean 82.57, std 9.22, range [48.75, 95.31]

Radius of gyration: 19.29 Å; chains: 1; bounding box: 43×22×48 Å

Sequence (87 aa):
VLLPRESKRRRSVLKRVAIVLLFGRWLDVYLLVAPQTAKAPSFGVLEIALAVAYGGIAWYAVSTTLARRPLVARHDPCLADCLRHAQ

Foldseek 3Di:
DCPDPVLVPPPVNVVVVVVVVVVVVLVVVCVVVQVVPDPDDDPDPVSVVVVCVVVVVVVVVVVVVPVVDPPDPPPDPCVVVVVVVPD